Protein AF-A0A1X6N6S4-F1 (afdb_monomer)

Sequence (103 aa):
MIFNGGCYCGNVRYQLNLDSPDDARMSICHCRNCKSTLTREFCDSCGSGILEYGGNAGENTYVFYGSLDEPDKLPPKGEFFCKNRAEWMPEIPGLFHKREIKE

Secondary structure (DSSP, 8-state):
-EEEEE-TTSSSEEEEE-SSGGG---EEE--SSTTTT-EEEE-TTT--EEEEESGGGTT--EE-GGGBSSGGGS---EEE-GGGS-TTSPPPTTSEEESSTT-

Solvent-accessible surface area (backbone atoms only — not comparable to full-atom values): 6308 Å² total; per-residue (Å²): 84,82,47,53,29,34,34,89,82,59,87,45,73,51,76,48,82,34,92,43,82,79,71,59,80,35,60,48,76,31,62,84,69,67,76,80,47,48,49,74,44,57,40,89,90,70,62,32,53,50,38,35,32,42,57,90,47,56,94,43,73,47,65,41,67,88,21,39,74,62,46,82,82,57,61,64,61,30,36,35,28,51,79,54,46,57,88,90,57,78,82,69,85,94,46,51,76,35,52,48,91,90,109

Mean predicted aligned error: 4.06 Å

Nearest PDB structures (foldseek):
  8ajq-assembly2_C  TM=7.469E-01  e=2.097E-05  Pseudomonas aeruginosa PAO1
  6xa9-assembly3_E  TM=3.110E-01  e=5.353E-01  Severe acute respiratory syndrome coronavirus 2
  4mm3-assembly1_B  TM=3.150E-01  e=2.161E+00  Severe acute respiratory syndrome-related coronavirus
  7k0z-assembly2_A  TM=4.102E-01  e=3.588E+00  Monodelphis domestica
  4p16-assembly1_A-2  TM=3.405E-01  e=5.960E+00  Human betacoronavirus 2c EMC/2012

Foldseek 3Di:
DWWKFADPVPPGIDIDDDPDLVVPQAEAELDPPPVPFKDWDADPVHRHTAWIDGDPCVPDIGGDLVGTPCSVSNDHQEYELCCNPDPVDDDDPPHHYHNHPVD

Organism: NCBI:txid670580

pLDDT: mean 91.27, std 8.09, range [57.22, 98.44]

Structure (mmCIF, N/CA/C/O backbone):
data_AF-A0A1X6N6S4-F1
#
_entry.id   AF-A0A1X6N6S4-F1
#
loop_
_atom_site.group_PDB
_atom_site.id
_atom_site.type_symbol
_atom_site.label_atom_id
_atom_site.label_alt_id
_atom_site.label_comp_id
_atom_site.label_asym_id
_atom_site.label_entity_id
_atom_site.label_seq_id
_atom_site.pdbx_PDB_ins_code
_atom_site.Cartn_x
_atom_site.Cartn_y
_atom_site.Cartn_z
_atom_site.occupancy
_atom_site.B_iso_or_equiv
_atom_site.auth_seq_id
_atom_site.auth_comp_id
_atom_site.auth_asym_id
_atom_site.auth_atom_id
_atom_site.pdbx_PDB_model_num
ATOM 1 N N . MET A 1 1 ? 3.429 3.600 19.297 1.00 91.31 1 MET A N 1
ATOM 2 C CA . MET A 1 1 ? 2.252 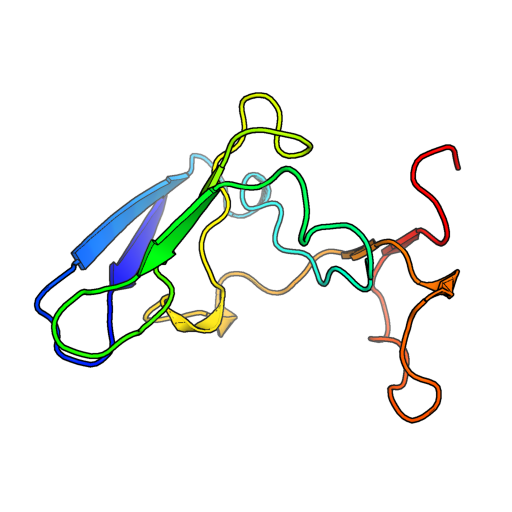4.200 18.629 1.00 91.31 1 MET A CA 1
ATOM 3 C C . MET A 1 1 ? 1.359 3.099 18.088 1.00 91.31 1 MET A C 1
ATOM 5 O O . MET A 1 1 ? 1.872 2.052 17.713 1.00 91.31 1 MET A O 1
ATOM 9 N N . ILE A 1 2 ? 0.044 3.321 18.087 1.00 94.88 2 ILE A N 1
ATOM 10 C CA . ILE A 1 2 ? -0.955 2.314 17.719 1.00 94.88 2 ILE A CA 1
ATOM 11 C C . ILE A 1 2 ? -1.753 2.810 16.514 1.00 94.88 2 ILE A C 1
ATOM 13 O O . ILE A 1 2 ? -2.287 3.917 16.560 1.00 94.88 2 ILE A O 1
ATOM 17 N N . PHE A 1 3 ? -1.861 1.977 15.479 1.00 95.25 3 PHE A N 1
ATOM 18 C CA . PHE A 1 3 ? -2.720 2.217 14.318 1.00 95.25 3 PHE A CA 1
ATOM 19 C C . PHE A 1 3 ? -3.663 1.038 14.125 1.00 95.25 3 PHE A C 1
ATOM 21 O O . PHE A 1 3 ? -3.230 -0.114 14.120 1.00 95.25 3 PHE A O 1
ATOM 28 N N . ASN A 1 4 ? -4.947 1.328 13.966 1.00 97.56 4 ASN A N 1
ATOM 29 C CA . ASN A 1 4 ? -5.973 0.311 13.793 1.00 97.56 4 ASN A CA 1
ATOM 30 C C . ASN A 1 4 ? -6.369 0.184 12.325 1.00 97.56 4 ASN A C 1
ATOM 32 O O . ASN A 1 4 ? -6.246 1.124 11.533 1.00 97.56 4 ASN A O 1
ATOM 36 N N . GLY A 1 5 ? -6.868 -0.992 11.982 1.00 97.62 5 GLY A N 1
ATOM 37 C CA . GLY A 1 5 ? -7.467 -1.236 10.687 1.00 97.62 5 GLY A CA 1
ATOM 38 C C . GLY A 1 5 ? -8.251 -2.533 10.665 1.00 97.62 5 GLY A C 1
ATOM 39 O O . GLY A 1 5 ? -8.363 -3.253 11.666 1.00 97.62 5 GLY A O 1
ATOM 40 N N . GLY A 1 6 ? -8.819 -2.829 9.511 1.00 98.12 6 GLY A N 1
ATOM 41 C CA . GLY A 1 6 ? -9.601 -4.023 9.292 1.00 98.12 6 GLY A CA 1
ATOM 42 C C . GLY A 1 6 ? -10.253 -4.070 7.923 1.00 98.12 6 GLY A C 1
ATOM 43 O O . GLY A 1 6 ? -10.087 -3.196 7.076 1.00 98.12 6 GLY A O 1
ATOM 44 N N . CYS A 1 7 ? -11.017 -5.132 7.706 1.00 98.25 7 CYS A N 1
ATOM 45 C CA . CYS A 1 7 ? -11.842 -5.248 6.512 1.00 98.25 7 CYS A CA 1
ATOM 46 C C . CYS A 1 7 ? -13.068 -4.330 6.584 1.00 98.25 7 CYS A C 1
ATOM 48 O O . CYS A 1 7 ? -13.522 -3.973 7.674 1.00 98.25 7 CYS A O 1
ATOM 50 N N . TYR A 1 8 ? -13.684 -4.081 5.428 1.00 97.50 8 TYR A N 1
ATOM 51 C CA . TYR A 1 8 ? -14.900 -3.275 5.307 1.00 97.50 8 TYR A CA 1
ATOM 52 C C . TYR A 1 8 ? -16.058 -3.760 6.200 1.00 97.50 8 TYR A C 1
ATOM 54 O O . TYR A 1 8 ? -16.729 -2.953 6.833 1.00 97.50 8 TYR A O 1
ATOM 62 N N . CYS A 1 9 ? -16.282 -5.077 6.290 1.00 98.06 9 CYS A N 1
ATOM 63 C CA . CYS A 1 9 ? -17.390 -5.639 7.076 1.00 98.06 9 CYS A CA 1
ATOM 64 C C . CYS A 1 9 ? -17.122 -5.737 8.590 1.00 98.06 9 CYS A C 1
ATOM 66 O O . CYS A 1 9 ? -18.010 -6.135 9.336 1.00 98.06 9 CYS A O 1
ATOM 68 N N . GLY A 1 10 ? -15.910 -5.411 9.053 1.00 97.81 10 GLY A N 1
ATOM 69 C CA . GLY A 1 10 ? -15.531 -5.465 10.470 1.00 97.81 10 GLY A CA 1
ATOM 70 C C . GLY A 1 10 ? -15.164 -6.848 11.030 1.00 97.81 10 GLY A C 1
ATOM 71 O O . GLY A 1 10 ? -14.661 -6.912 12.146 1.00 97.81 10 GLY A O 1
ATOM 72 N N . ASN A 1 11 ? -15.330 -7.938 10.272 1.00 98.31 11 ASN A N 1
ATOM 73 C CA . ASN A 1 11 ? -15.014 -9.301 10.738 1.00 98.31 11 ASN A CA 1
ATOM 74 C C . ASN A 1 11 ? -13.518 -9.547 10.990 1.00 98.31 11 ASN A C 1
ATOM 76 O O . ASN A 1 11 ? -13.156 -10.393 11.803 1.00 98.31 11 ASN A O 1
ATOM 80 N N . VAL A 1 12 ? -12.647 -8.822 10.289 1.00 98.19 12 VAL A N 1
ATOM 81 C CA . VAL A 1 12 ? -11.198 -8.831 10.505 1.00 98.19 12 VAL A CA 1
ATOM 82 C C . VAL A 1 12 ? -10.788 -7.461 11.011 1.00 98.19 12 VAL A C 1
ATOM 84 O O . VAL A 1 12 ? -11.052 -6.460 10.344 1.00 98.19 12 VAL A O 1
ATOM 87 N N . ARG A 1 13 ? -10.120 -7.432 12.165 1.00 98.25 13 ARG A N 1
ATOM 88 C CA . ARG A 1 13 ? -9.556 -6.239 12.801 1.00 98.25 13 ARG A CA 1
ATOM 89 C C . ARG A 1 13 ? -8.126 -6.532 13.231 1.00 98.25 13 ARG A C 1
ATOM 91 O O . ARG A 1 13 ? -7.839 -7.635 13.690 1.00 98.25 13 ARG A O 1
ATOM 98 N N . TYR A 1 14 ? -7.247 -5.552 13.091 1.00 97.12 14 TYR A N 1
ATOM 99 C CA . TYR A 1 14 ? -5.853 -5.669 13.500 1.00 97.12 14 TYR A CA 1
ATOM 100 C C . TYR A 1 14 ? -5.355 -4.370 14.129 1.00 97.12 14 TYR A C 1
ATOM 102 O O . TYR A 1 14 ? -5.956 -3.302 13.981 1.00 97.12 14 TYR A O 1
ATOM 110 N N . GLN A 1 15 ? -4.216 -4.491 14.805 1.00 96.75 15 GLN A N 1
ATOM 111 C CA . GLN A 1 15 ? -3.499 -3.387 15.413 1.00 96.75 15 GLN A CA 1
ATOM 112 C C . GLN A 1 15 ? -2.035 -3.428 14.974 1.00 96.75 15 GLN A C 1
ATOM 114 O O . GLN A 1 15 ? -1.375 -4.459 15.095 1.00 96.75 15 GLN A O 1
ATOM 119 N N . LEU A 1 16 ? -1.524 -2.299 14.492 1.00 94.31 16 LEU A N 1
ATOM 120 C CA . LEU A 1 16 ? -0.107 -2.093 14.219 1.00 94.31 16 LEU 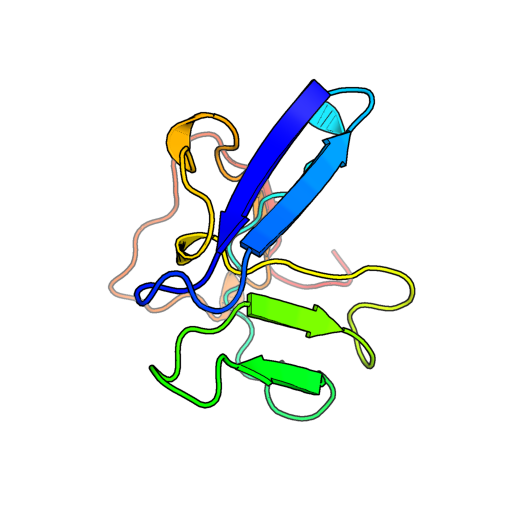A CA 1
ATOM 121 C C . LEU A 1 16 ? 0.515 -1.341 15.388 1.00 94.31 16 LEU A C 1
ATOM 123 O O . LEU A 1 16 ? 0.059 -0.255 15.751 1.00 94.31 16 LEU A O 1
ATOM 127 N N . ASN A 1 17 ? 1.563 -1.928 15.956 1.00 94.94 17 ASN A N 1
ATOM 128 C CA . ASN A 1 17 ? 2.368 -1.321 17.006 1.00 94.94 17 ASN A CA 1
ATOM 129 C C . ASN A 1 17 ? 3.694 -0.882 16.391 1.00 94.94 17 ASN A C 1
ATOM 131 O O . ASN A 1 17 ? 4.478 -1.726 15.969 1.00 94.94 17 ASN A O 1
ATOM 135 N N . LEU A 1 18 ? 3.912 0.428 16.317 1.00 92.00 18 LEU A N 1
ATOM 136 C CA . LEU A 1 18 ? 5.128 1.030 15.766 1.00 92.00 18 LEU A CA 1
ATOM 137 C C . LEU A 1 18 ? 5.815 1.867 16.839 1.00 92.00 18 LEU A C 1
ATOM 139 O O . LEU A 1 18 ? 5.123 2.585 17.563 1.00 92.00 18 LEU A O 1
ATOM 143 N N . ASP A 1 19 ? 7.139 1.841 16.928 1.00 93.44 19 ASP A N 1
ATOM 144 C CA . ASP A 1 19 ? 7.860 2.685 17.888 1.00 93.44 19 ASP A CA 1
ATOM 145 C C . ASP A 1 19 ? 7.802 4.160 17.454 1.00 93.44 19 ASP A C 1
ATOM 147 O O . ASP A 1 19 ? 7.564 5.050 18.276 1.00 93.44 19 ASP A O 1
ATOM 151 N N . SER A 1 20 ? 7.871 4.402 16.142 1.00 89.56 20 SER A N 1
ATOM 152 C CA . SER A 1 20 ? 7.730 5.701 15.484 1.00 89.56 20 SER A CA 1
ATOM 153 C C . SER A 1 20 ? 6.839 5.607 14.230 1.00 89.56 20 SER A C 1
ATOM 155 O O . SER A 1 20 ? 6.817 4.565 13.570 1.00 89.56 20 SER A O 1
ATOM 157 N N . PRO A 1 21 ? 6.149 6.687 13.794 1.00 83.62 21 PRO A N 1
ATOM 158 C CA . PRO A 1 21 ? 5.553 6.747 12.456 1.00 83.62 21 PRO A CA 1
ATOM 159 C C . PRO A 1 21 ? 6.609 6.562 11.361 1.00 83.62 21 PRO A C 1
ATOM 161 O O . PRO A 1 21 ? 6.280 6.212 10.225 1.00 83.62 21 PRO A O 1
ATOM 164 N N . ASP A 1 22 ? 7.887 6.781 11.697 1.00 84.69 22 ASP A N 1
ATOM 165 C CA . ASP A 1 22 ? 8.994 6.550 10.786 1.00 84.69 22 ASP A CA 1
ATOM 166 C C . ASP A 1 22 ? 9.204 5.096 10.378 1.00 84.69 22 ASP A C 1
ATOM 168 O O . ASP A 1 22 ? 9.573 4.833 9.228 1.00 84.69 22 ASP A O 1
ATOM 172 N N . ASP A 1 23 ? 8.788 4.171 11.237 1.00 87.75 23 ASP A N 1
ATOM 173 C CA . ASP A 1 23 ? 8.894 2.733 11.002 1.00 87.75 23 ASP A CA 1
ATOM 174 C C . ASP A 1 23 ? 7.866 2.231 9.981 1.00 87.75 23 ASP A C 1
ATOM 176 O O . AS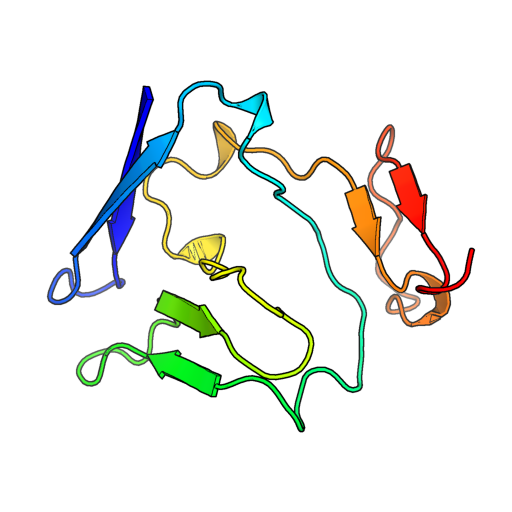P A 1 23 ? 8.077 1.207 9.325 1.00 87.75 23 ASP A O 1
ATOM 180 N N . ALA A 1 24 ? 6.774 2.979 9.772 1.00 87.06 24 ALA A N 1
ATOM 181 C CA . ALA A 1 24 ? 5.845 2.714 8.684 1.00 87.06 24 ALA A CA 1
ATOM 182 C C . ALA A 1 24 ? 6.501 3.061 7.341 1.00 87.06 24 ALA A C 1
ATOM 184 O O . ALA A 1 24 ? 6.574 4.222 6.924 1.00 87.06 24 ALA A O 1
ATOM 185 N N . ARG A 1 25 ? 6.937 2.029 6.618 1.00 86.75 25 ARG A N 1
ATOM 186 C CA . ARG A 1 25 ? 7.484 2.142 5.257 1.00 86.75 25 ARG A CA 1
ATOM 187 C C . ARG A 1 25 ? 6.374 2.201 4.207 1.00 86.75 25 ARG A C 1
ATOM 189 O O . ARG A 1 25 ? 6.362 1.421 3.254 1.00 86.75 25 ARG A O 1
ATOM 196 N N . MET A 1 26 ? 5.425 3.116 4.401 1.00 90.50 26 MET A N 1
ATOM 197 C CA . MET A 1 26 ? 4.315 3.297 3.471 1.00 90.50 26 MET A CA 1
ATOM 198 C C . MET A 1 26 ? 4.860 3.712 2.105 1.00 90.50 26 MET A C 1
ATOM 200 O O . MET A 1 26 ? 5.645 4.657 1.996 1.00 90.50 26 MET A O 1
ATOM 204 N N . SER A 1 27 ? 4.473 2.995 1.056 1.00 91.00 27 SER A N 1
ATOM 205 C CA . SER A 1 27 ? 4.984 3.240 -0.287 1.00 91.00 27 SER A CA 1
ATOM 206 C C . SER A 1 27 ? 3.967 2.884 -1.357 1.00 91.00 27 SER A C 1
ATOM 208 O O . SER A 1 27 ? 3.104 2.029 -1.156 1.00 91.00 27 SER A O 1
ATOM 210 N N . ILE A 1 28 ? 4.085 3.541 -2.510 1.00 92.50 28 ILE A N 1
ATOM 211 C CA . ILE A 1 28 ? 3.330 3.176 -3.709 1.00 92.50 28 ILE A CA 1
ATOM 212 C C . ILE A 1 28 ? 4.217 2.295 -4.578 1.00 92.50 28 ILE A C 1
ATOM 214 O O . ILE A 1 28 ? 5.328 2.673 -4.952 1.00 92.50 28 ILE A O 1
ATOM 218 N N . CYS A 1 29 ? 3.716 1.108 -4.902 1.00 90.88 29 CYS A N 1
ATOM 219 C CA . CYS A 1 29 ? 4.418 0.140 -5.727 1.00 90.88 29 CYS A CA 1
ATOM 220 C C . CYS A 1 29 ? 3.808 0.096 -7.131 1.00 90.88 29 CYS A C 1
ATOM 222 O O . CYS A 1 29 ? 2.642 -0.255 -7.298 1.00 90.88 29 CYS A O 1
ATOM 224 N N . HIS A 1 30 ? 4.622 0.381 -8.149 1.00 91.94 30 HIS A N 1
ATOM 225 C CA . HIS A 1 30 ? 4.230 0.318 -9.565 1.00 91.94 30 HIS A CA 1
ATOM 226 C C . HIS A 1 30 ? 4.612 -1.015 -10.234 1.00 91.94 30 HIS A C 1
ATOM 228 O O . HIS A 1 30 ? 4.558 -1.163 -11.455 1.00 91.94 30 HIS A O 1
ATOM 234 N N . CYS A 1 31 ? 5.064 -2.007 -9.460 1.00 86.81 31 CYS A N 1
ATOM 235 C CA . CYS A 1 31 ? 5.561 -3.271 -9.997 1.00 86.81 31 CYS A CA 1
ATOM 236 C C . CYS A 1 31 ? 4.456 -4.075 -10.697 1.00 86.81 31 CYS A C 1
ATOM 238 O O . CYS A 1 31 ? 3.392 -4.324 -10.139 1.00 86.81 31 CYS A O 1
ATOM 240 N N . ARG A 1 32 ? 4.752 -4.590 -11.895 1.00 81.38 32 ARG A N 1
ATOM 241 C CA . ARG A 1 32 ? 3.848 -5.491 -12.636 1.00 81.38 32 ARG A CA 1
ATOM 242 C C . ARG A 1 32 ? 4.035 -6.970 -12.275 1.00 81.38 32 ARG A C 1
ATOM 244 O O . ARG A 1 32 ? 3.136 -7.774 -12.505 1.00 81.38 32 ARG A O 1
ATOM 251 N N . ASN A 1 33 ? 5.168 -7.310 -11.653 1.00 73.44 33 ASN A N 1
ATOM 252 C CA . ASN A 1 33 ? 5.589 -8.687 -11.373 1.00 73.44 33 ASN A CA 1
ATOM 253 C C . ASN A 1 33 ? 5.373 -9.121 -9.915 1.00 73.44 33 ASN A C 1
ATOM 255 O O . ASN A 1 33 ? 5.637 -10.272 -9.585 1.00 73.44 33 ASN A O 1
ATOM 259 N N . CYS A 1 34 ? 4.826 -8.262 -9.044 1.00 65.56 34 CYS A N 1
ATOM 260 C CA . CYS A 1 34 ? 4.468 -8.649 -7.668 1.00 65.56 34 CYS A CA 1
ATOM 261 C C . CYS A 1 34 ? 3.360 -9.720 -7.597 1.00 65.56 34 CYS A C 1
ATOM 263 O O . CYS A 1 34 ? 2.981 -10.171 -6.517 1.00 65.56 34 CYS A O 1
ATOM 265 N N . LYS A 1 35 ? 2.794 -10.119 -8.741 1.00 59.66 35 LYS A N 1
ATOM 266 C CA . LYS A 1 35 ? 1.719 -11.108 -8.822 1.00 59.66 35 LYS A CA 1
ATOM 267 C C . LYS A 1 35 ? 2.186 -12.548 -8.583 1.00 59.66 35 LYS A C 1
ATOM 269 O O . LYS A 1 35 ? 1.344 -13.353 -8.215 1.00 59.66 35 LYS A O 1
ATOM 274 N N . SER A 1 36 ? 3.467 -12.880 -8.776 1.00 62.88 36 SER A N 1
ATOM 275 C CA . SER A 1 36 ? 3.902 -14.288 -8.820 1.00 62.88 36 SER A CA 1
ATOM 276 C C . SER A 1 36 ? 4.539 -14.838 -7.542 1.00 62.88 36 SER A C 1
ATOM 278 O O . SER A 1 36 ? 4.710 -16.048 -7.458 1.0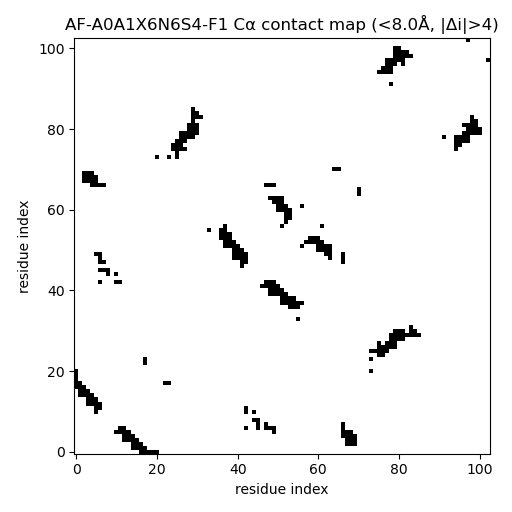0 62.88 36 SER A O 1
ATOM 280 N N . THR A 1 37 ? 4.925 -14.002 -6.572 1.00 82.12 37 THR A N 1
ATOM 281 C CA . THR A 1 37 ? 5.678 -14.474 -5.389 1.00 82.12 37 THR A CA 1
ATOM 282 C C . THR A 1 37 ? 5.104 -14.051 -4.040 1.00 82.12 37 THR A C 1
ATOM 284 O O . THR A 1 37 ? 5.546 -14.577 -3.025 1.00 82.12 37 THR A O 1
ATOM 287 N N . LEU A 1 38 ? 4.130 -13.138 -4.005 1.00 89.69 38 LEU A N 1
ATOM 288 C CA . LEU A 1 38 ? 3.487 -12.711 -2.760 1.00 89.69 38 LEU A CA 1
ATOM 289 C C . LEU A 1 38 ? 2.241 -13.541 -2.463 1.00 89.69 38 LEU A C 1
ATOM 291 O O . LEU A 1 38 ? 1.392 -13.727 -3.340 1.00 89.69 38 LEU A O 1
ATOM 295 N N . THR A 1 39 ? 2.100 -13.938 -1.203 1.00 92.31 39 THR A N 1
ATOM 296 C CA . THR A 1 39 ? 0.830 -14.400 -0.642 1.00 92.31 39 THR A CA 1
ATOM 297 C C . THR A 1 39 ? 0.011 -13.183 -0.239 1.00 92.31 39 THR A C 1
ATOM 299 O O . THR A 1 39 ? 0.545 -12.247 0.353 1.00 92.31 39 THR A O 1
ATOM 302 N N . ARG A 1 40 ? -1.283 -13.188 -0.569 1.00 93.25 40 ARG A N 1
ATOM 303 C CA . ARG A 1 40 ? -2.231 -12.128 -0.209 1.00 93.25 40 ARG A CA 1
ATOM 304 C C . ARG A 1 40 ? -3.369 -12.725 0.588 1.00 93.25 40 ARG A C 1
ATOM 306 O O . ARG A 1 40 ? -3.964 -13.709 0.149 1.00 93.25 40 ARG A O 1
ATOM 313 N N . GLU A 1 41 ? -3.687 -12.098 1.706 1.00 96.06 41 GLU A N 1
ATOM 314 C CA . GLU A 1 41 ? -4.814 -12.496 2.536 1.00 96.06 41 GLU A CA 1
ATOM 315 C C . GLU A 1 41 ? -5.966 -11.512 2.391 1.00 96.06 41 GLU A C 1
ATOM 317 O O . GLU A 1 41 ? -5.793 -10.288 2.394 1.00 96.06 41 GLU A O 1
ATOM 322 N N . PHE A 1 42 ? -7.159 -12.082 2.260 1.00 97.81 42 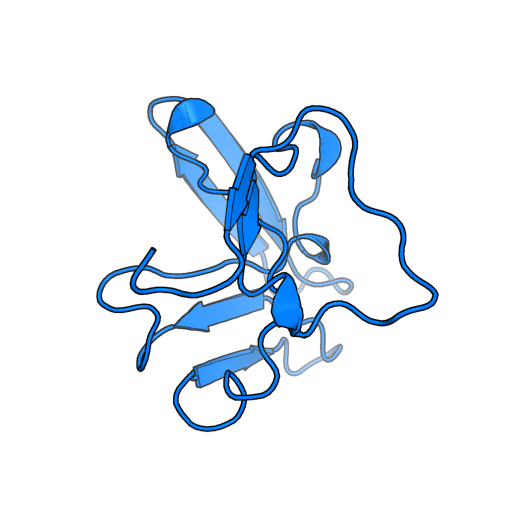PHE A N 1
ATOM 323 C CA . PHE A 1 42 ? -8.405 -11.364 2.060 1.00 97.81 42 PHE A CA 1
ATOM 324 C C . PHE A 1 42 ? -9.404 -11.785 3.130 1.00 97.81 42 PHE A C 1
ATOM 326 O O . PHE A 1 42 ? -9.403 -12.927 3.588 1.00 97.81 42 PHE A O 1
ATOM 333 N N . CYS A 1 43 ? -10.293 -10.871 3.507 1.00 98.31 43 CYS A N 1
ATOM 334 C CA . CYS A 1 43 ? -11.446 -11.224 4.320 1.00 98.31 43 CYS A CA 1
ATOM 335 C C . CYS A 1 43 ? -12.397 -12.113 3.510 1.00 98.31 43 CYS A C 1
ATOM 337 O O . CYS A 1 43 ? -12.932 -11.667 2.499 1.00 98.31 43 CYS A O 1
ATOM 339 N N . ASP A 1 44 ? -12.670 -13.322 3.993 1.00 98.25 44 ASP A N 1
ATOM 340 C CA . ASP A 1 44 ? -13.575 -14.274 3.333 1.00 98.25 44 ASP A CA 1
ATOM 341 C C . ASP A 1 44 ? -15.001 -13.720 3.141 1.00 98.25 44 ASP A C 1
ATOM 343 O O . ASP A 1 44 ? -15.652 -13.957 2.131 1.00 98.25 44 ASP A O 1
ATOM 347 N N . SER A 1 45 ? -15.470 -12.885 4.074 1.00 98.44 45 SER A N 1
ATOM 348 C CA . SER A 1 45 ? -16.842 -12.369 4.037 1.00 98.44 45 SER A CA 1
ATOM 349 C C . SER A 1 45 ? -17.059 -11.208 3.065 1.00 98.44 45 SER A C 1
ATOM 351 O O . SER A 1 45 ? -18.175 -11.040 2.582 1.00 98.44 45 SER A O 1
ATOM 353 N N . CYS A 1 46 ? -16.058 -10.354 2.835 1.00 98.25 46 CYS A N 1
ATOM 354 C CA . CYS A 1 46 ? -16.239 -9.126 2.042 1.00 98.25 46 CYS A CA 1
ATOM 355 C C . CYS A 1 46 ? -15.161 -8.888 0.981 1.00 98.25 46 CYS A C 1
ATOM 357 O O . CYS A 1 46 ? -15.236 -7.908 0.245 1.00 98.25 46 CYS A O 1
ATOM 359 N N . GLY A 1 47 ? -14.145 -9.746 0.905 1.00 97.75 47 GLY A N 1
ATOM 360 C CA . GLY A 1 47 ? -13.075 -9.666 -0.086 1.00 97.75 47 GLY A CA 1
ATOM 361 C C . GLY A 1 47 ? -12.060 -8.540 0.128 1.00 97.75 47 GLY A C 1
ATOM 362 O O . GLY A 1 47 ? -11.165 -8.390 -0.699 1.00 97.75 47 GLY A O 1
ATOM 363 N N . SER A 1 48 ? -12.147 -7.743 1.204 1.00 97.88 48 SER A N 1
ATOM 364 C CA . SER A 1 48 ? -11.132 -6.716 1.487 1.00 97.88 48 SER A CA 1
ATOM 365 C C . SER A 1 48 ? -9.750 -7.353 1.645 1.00 97.88 48 SER A C 1
ATOM 367 O O . SER A 1 48 ? -9.596 -8.286 2.435 1.00 97.88 48 SER A O 1
ATOM 369 N N . GLY A 1 49 ? -8.747 -6.831 0.936 1.00 97.38 49 GLY A N 1
ATOM 370 C CA . GLY A 1 49 ? -7.348 -7.201 1.158 1.00 97.38 49 GLY A CA 1
ATOM 371 C C . GLY A 1 49 ? -6.871 -6.704 2.520 1.00 97.38 49 GLY A C 1
ATOM 372 O O . GLY A 1 49 ? -7.131 -5.555 2.879 1.00 97.38 49 GLY A O 1
ATOM 373 N N . ILE A 1 50 ? -6.193 -7.565 3.280 1.00 97.19 50 ILE A N 1
ATOM 374 C CA . ILE A 1 50 ? -5.707 -7.249 4.631 1.00 97.19 50 ILE A CA 1
ATOM 375 C C . ILE A 1 50 ? -4.194 -7.099 4.645 1.00 97.19 50 ILE A C 1
ATOM 377 O O . ILE A 1 50 ? -3.695 -6.021 4.969 1.00 97.19 50 ILE A O 1
ATOM 381 N N . LEU A 1 51 ? -3.473 -8.137 4.225 1.00 95.31 51 LEU A N 1
ATOM 382 C CA . LEU A 1 51 ? -2.017 -8.147 4.254 1.00 95.31 51 LEU A CA 1
ATOM 383 C C . LEU A 1 51 ? -1.403 -8.965 3.115 1.00 95.31 51 LEU A C 1
ATOM 385 O O . LEU A 1 51 ? -2.060 -9.814 2.506 1.00 95.31 51 LEU A O 1
ATOM 389 N N . GLU A 1 52 ? -0.133 -8.688 2.834 1.00 93.56 52 GLU A N 1
ATOM 390 C CA . GLU A 1 52 ? 0.701 -9.421 1.885 1.00 93.56 52 GLU A CA 1
ATOM 391 C C . GLU A 1 52 ? 2.035 -9.804 2.541 1.00 93.56 52 GLU A C 1
ATOM 393 O O . GLU A 1 52 ? 2.619 -9.009 3.278 1.00 93.56 52 GLU A O 1
ATOM 398 N N . TYR A 1 53 ? 2.544 -11.003 2.261 1.00 93.31 53 TYR A N 1
ATOM 399 C CA . TYR A 1 53 ? 3.829 -11.479 2.788 1.00 93.31 53 TYR A CA 1
ATOM 400 C C . TYR A 1 53 ? 4.467 -12.538 1.882 1.00 93.31 53 TYR A C 1
ATOM 402 O O . TYR A 1 53 ? 3.884 -12.986 0.889 1.00 93.31 53 TYR A O 1
ATOM 410 N N . GLY A 1 54 ? 5.686 -12.944 2.240 1.00 90.6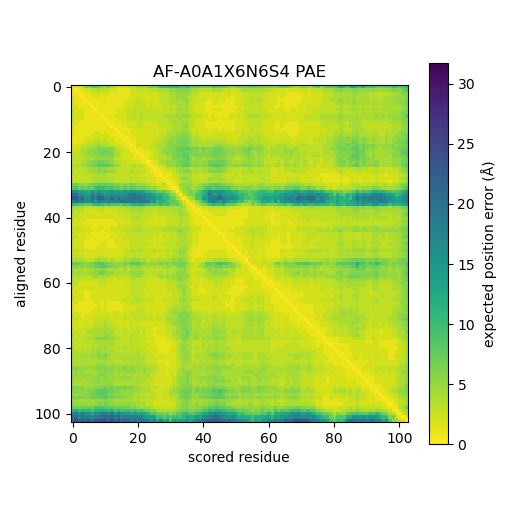2 54 GLY A N 1
ATOM 411 C CA . GLY A 1 54 ? 6.468 -13.927 1.496 1.00 90.62 54 GLY A CA 1
ATOM 412 C C . GLY A 1 54 ? 7.103 -13.346 0.234 1.00 90.62 54 GLY A C 1
ATOM 413 O O . GLY A 1 54 ? 7.082 -12.139 -0.001 1.00 90.62 54 GLY A O 1
ATOM 414 N N . GLY A 1 55 ? 7.717 -14.207 -0.578 1.00 87.31 55 GLY A N 1
ATOM 415 C CA . GLY A 1 55 ? 8.364 -13.814 -1.830 1.00 87.31 55 GLY A CA 1
ATOM 416 C C . GLY A 1 55 ? 9.303 -12.620 -1.681 1.00 87.31 55 GLY A C 1
ATOM 417 O O . GLY A 1 55 ? 10.253 -12.644 -0.904 1.00 87.31 55 GLY A O 1
ATOM 418 N N . ASN A 1 56 ? 9.011 -11.552 -2.424 1.00 82.25 56 ASN A N 1
ATOM 419 C CA . ASN A 1 56 ? 9.837 -10.344 -2.442 1.00 82.25 56 ASN A CA 1
ATOM 420 C C . ASN A 1 56 ? 9.655 -9.445 -1.206 1.00 82.25 56 ASN A C 1
ATOM 422 O O . ASN A 1 56 ? 10.399 -8.476 -1.073 1.00 82.25 56 ASN A O 1
ATOM 426 N N . ALA A 1 57 ? 8.695 -9.734 -0.319 1.00 86.00 57 ALA A N 1
ATOM 427 C CA . ALA A 1 57 ? 8.544 -9.011 0.945 1.00 86.00 57 ALA A CA 1
ATOM 428 C C . ALA A 1 57 ? 9.657 -9.358 1.953 1.00 86.00 57 ALA A C 1
ATOM 430 O O . ALA A 1 57 ? 9.908 -8.595 2.890 1.00 86.00 57 ALA A O 1
ATOM 431 N N . GLY A 1 58 ? 10.355 -10.484 1.751 1.00 87.69 58 GLY A N 1
ATOM 432 C CA . GLY A 1 58 ? 11.351 -10.989 2.691 1.00 87.69 58 GLY A CA 1
ATOM 433 C C . GLY A 1 58 ? 10.713 -11.260 4.053 1.00 87.69 58 GLY A C 1
ATOM 434 O O . GLY A 1 58 ? 9.708 -11.959 4.137 1.00 87.69 58 GLY A O 1
ATOM 435 N N . GLU A 1 59 ? 11.282 -10.671 5.102 1.00 90.25 59 GLU A N 1
ATOM 436 C CA . GLU A 1 59 ? 10.774 -10.765 6.479 1.00 90.25 59 GLU A CA 1
ATOM 437 C C . GLU A 1 59 ? 9.636 -9.774 6.779 1.00 90.25 59 GLU A C 1
ATOM 439 O O . GLU A 1 59 ? 9.081 -9.772 7.875 1.00 90.25 59 GLU A O 1
ATOM 444 N N . ASN A 1 60 ? 9.276 -8.912 5.824 1.00 89.62 60 ASN A N 1
ATOM 445 C CA . ASN A 1 60 ? 8.248 -7.900 6.035 1.00 89.62 60 ASN A CA 1
ATOM 446 C C . ASN A 1 60 ? 6.847 -8.462 5.774 1.00 89.62 60 ASN A C 1
ATOM 448 O O . ASN A 1 60 ? 6.636 -9.279 4.877 1.00 89.62 60 ASN A O 1
ATOM 452 N N . THR A 1 61 ? 5.874 -7.933 6.513 1.00 91.69 61 THR A N 1
ATOM 453 C CA . THR A 1 61 ? 4.448 -8.047 6.191 1.00 91.69 61 THR A CA 1
ATOM 454 C C . THR A 1 61 ? 3.944 -6.682 5.751 1.00 91.69 61 THR A C 1
ATOM 456 O O . THR A 1 61 ? 4.123 -5.689 6.459 1.00 91.69 61 THR A O 1
ATOM 459 N N . TYR A 1 62 ? 3.323 -6.621 4.581 1.00 92.38 62 TYR A N 1
ATOM 460 C CA . TYR A 1 62 ? 2.665 -5.420 4.089 1.00 92.38 62 TYR A CA 1
ATOM 461 C C . TYR A 1 62 ? 1.198 -5.442 4.476 1.00 92.38 62 TYR A C 1
ATOM 463 O O . TYR A 1 62 ? 0.564 -6.490 4.469 1.00 92.38 62 TYR A O 1
ATOM 471 N N . VAL A 1 63 ? 0.651 -4.273 4.775 1.00 94.75 63 VAL A N 1
ATOM 472 C CA . VAL A 1 63 ? -0.771 -4.086 5.054 1.00 94.75 63 VAL A CA 1
ATOM 473 C C . VAL A 1 63 ? -1.340 -3.221 3.945 1.00 94.75 63 VAL A C 1
ATOM 475 O O . VAL A 1 63 ? -0.702 -2.250 3.528 1.00 94.75 63 VAL A O 1
ATOM 478 N N . PHE A 1 64 ? -2.518 -3.572 3.436 1.00 95.00 64 PHE A N 1
ATOM 479 C CA . PHE A 1 64 ? -3.146 -2.765 2.396 1.00 95.00 64 PHE A CA 1
ATOM 480 C C . PHE A 1 64 ? -3.511 -1.384 2.946 1.00 95.00 64 PHE A C 1
ATOM 482 O O . PHE A 1 64 ? -4.193 -1.264 3.954 1.00 95.00 64 PHE A O 1
ATOM 489 N N . TYR A 1 65 ? -3.104 -0.322 2.251 1.00 94.38 65 TYR A N 1
ATOM 490 C CA . TYR A 1 65 ? -3.386 1.056 2.672 1.00 94.38 65 TYR A CA 1
ATOM 491 C C . TYR A 1 65 ? -4.881 1.300 2.945 1.00 94.38 65 TYR A C 1
ATOM 493 O O . TYR A 1 65 ? -5.241 1.931 3.933 1.00 94.38 65 TYR A O 1
ATOM 501 N N . GLY A 1 66 ? -5.755 0.736 2.104 1.00 93.94 66 GLY A N 1
ATOM 502 C CA . GLY A 1 66 ? -7.205 0.893 2.223 1.00 93.94 66 GLY A CA 1
ATOM 503 C C . GLY A 1 66 ? -7.865 0.137 3.381 1.00 93.94 66 GLY A C 1
ATOM 504 O O . GLY A 1 66 ? -9.063 0.316 3.573 1.00 93.94 66 GLY A O 1
ATOM 505 N N . SER A 1 67 ? -7.142 -0.709 4.125 1.00 96.56 67 SER A N 1
ATOM 506 C CA . SER A 1 67 ? -7.678 -1.372 5.324 1.00 96.56 67 SER A CA 1
ATOM 507 C C . SER A 1 67 ? -7.355 -0.624 6.623 1.00 96.56 67 SER A C 1
ATOM 509 O O . SER A 1 67 ? -7.866 -0.999 7.673 1.00 96.56 67 SER A O 1
ATOM 511 N N . LEU A 1 68 ? -6.553 0.446 6.586 1.00 96.56 68 LEU A N 1
ATOM 512 C CA . LEU A 1 68 ? -6.310 1.301 7.753 1.00 96.56 68 LEU A CA 1
ATOM 513 C C . LEU A 1 68 ? -7.526 2.182 8.057 1.00 96.56 68 LEU A C 1
ATOM 515 O O . LEU A 1 68 ? -8.137 2.728 7.142 1.00 96.56 68 LEU A O 1
ATOM 519 N N . ASP A 1 69 ? -7.830 2.384 9.343 1.00 97.19 69 ASP A N 1
ATOM 520 C CA . ASP A 1 69 ? -8.924 3.281 9.750 1.00 97.19 69 ASP A CA 1
ATOM 521 C C . ASP A 1 69 ? -8.556 4.763 9.570 1.00 97.19 69 ASP A C 1
ATOM 523 O O . ASP A 1 69 ? -9.407 5.592 9.262 1.00 97.19 69 ASP A O 1
ATOM 527 N N . GLU A 1 70 ? -7.280 5.102 9.782 1.00 94.56 70 GLU A N 1
ATOM 528 C CA . GLU A 1 70 ? -6.758 6.473 9.713 1.00 94.56 70 GLU A CA 1
ATOM 529 C C . GLU A 1 70 ? -5.552 6.547 8.757 1.00 94.56 70 GLU A C 1
ATOM 531 O O . GLU A 1 70 ? -4.425 6.824 9.186 1.00 94.56 70 GLU A O 1
ATOM 536 N N . PRO A 1 71 ? -5.755 6.265 7.458 1.00 92.50 71 PRO A N 1
ATOM 537 C CA . PRO A 1 71 ? -4.667 6.112 6.494 1.00 92.50 71 PRO A CA 1
ATOM 538 C C . PRO A 1 71 ? -3.853 7.401 6.286 1.00 92.50 71 PRO A C 1
ATOM 540 O O . PRO A 1 71 ? -2.651 7.337 6.026 1.00 92.50 71 PRO A O 1
ATOM 543 N N . ASP A 1 72 ? -4.463 8.573 6.483 1.00 91.75 72 ASP A N 1
ATOM 544 C CA . ASP A 1 72 ? -3.806 9.881 6.348 1.00 91.75 72 ASP A CA 1
ATOM 545 C C . ASP A 1 72 ? -2.697 10.118 7.385 1.00 91.75 72 ASP A C 1
ATOM 547 O O . ASP A 1 72 ? -1.816 10.952 7.176 1.00 91.75 72 ASP A O 1
ATOM 551 N N . LYS A 1 73 ? -2.693 9.367 8.496 1.00 92.19 73 LYS A N 1
ATOM 552 C CA . LYS A 1 73 ? -1.629 9.456 9.509 1.00 92.19 73 LYS A CA 1
ATOM 553 C C . LYS A 1 73 ? -0.328 8.785 9.073 1.00 92.19 73 LYS A C 1
ATOM 555 O O . LYS A 1 73 ? 0.700 8.997 9.712 1.00 92.19 73 LYS A O 1
ATOM 560 N N . LEU A 1 74 ? -0.366 7.974 8.016 1.00 92.06 74 LEU A N 1
ATOM 561 C CA . LEU A 1 74 ? 0.780 7.247 7.479 1.00 92.06 74 LEU A CA 1
ATO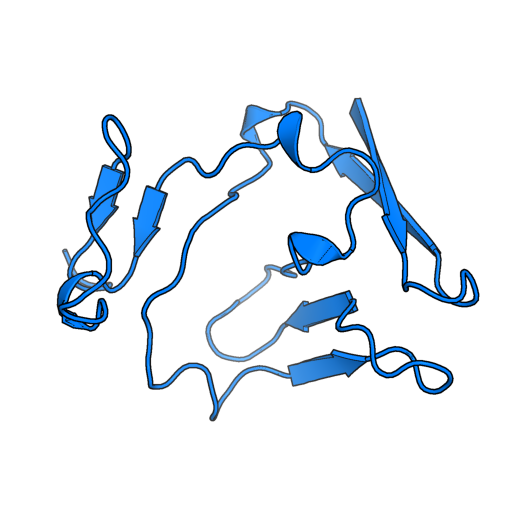M 562 C C . LEU A 1 74 ? 0.906 7.519 5.972 1.00 92.06 74 LEU A C 1
ATOM 564 O O . LEU A 1 74 ? 0.685 6.611 5.168 1.00 92.06 74 LEU A O 1
ATOM 568 N N . PRO A 1 75 ? 1.245 8.756 5.557 1.00 91.19 75 PRO A N 1
ATOM 569 C CA . PRO A 1 75 ? 1.409 9.068 4.145 1.00 91.19 75 PRO A CA 1
ATOM 570 C C . PRO A 1 75 ? 2.561 8.255 3.530 1.00 91.19 75 PRO A C 1
ATOM 572 O O . PRO A 1 75 ? 3.532 7.923 4.223 1.00 91.19 75 PRO A O 1
ATOM 575 N N . PRO A 1 76 ? 2.491 7.933 2.224 1.00 92.81 76 PRO A N 1
ATOM 576 C CA . PRO A 1 76 ? 3.585 7.269 1.534 1.00 92.81 76 PRO A CA 1
ATOM 577 C C . PRO A 1 76 ? 4.854 8.119 1.589 1.00 92.81 76 PRO A C 1
ATOM 579 O O . PRO A 1 76 ? 4.807 9.338 1.462 1.00 92.81 76 PRO A O 1
ATOM 582 N N . LYS A 1 77 ? 6.000 7.457 1.743 1.00 91.50 77 LYS A N 1
ATOM 583 C CA . LYS A 1 77 ? 7.327 8.095 1.819 1.00 91.50 77 LYS A CA 1
ATOM 584 C C . LYS A 1 77 ? 8.138 7.925 0.543 1.00 91.50 77 LYS A C 1
ATOM 586 O O . LYS A 1 77 ? 9.187 8.541 0.377 1.00 91.50 77 LYS A O 1
ATOM 591 N N . GLY A 1 78 ? 7.659 7.077 -0.359 1.00 93.31 78 GLY A N 1
ATOM 592 C CA . GLY A 1 78 ? 8.318 6.824 -1.622 1.00 93.31 78 GLY A CA 1
ATOM 593 C C . GLY A 1 78 ? 7.447 6.071 -2.610 1.00 93.31 78 GLY A C 1
ATOM 594 O O . GLY A 1 78 ? 6.485 5.385 -2.250 1.00 93.31 78 GLY A O 1
ATOM 595 N N . GLU A 1 79 ? 7.837 6.191 -3.868 1.00 94.56 79 GLU A N 1
ATOM 596 C CA . GLU A 1 79 ? 7.302 5.427 -4.980 1.00 94.56 79 GLU A CA 1
ATOM 597 C C . GLU A 1 79 ? 8.388 4.495 -5.517 1.00 94.56 79 GLU A C 1
ATOM 599 O O . GLU A 1 79 ? 9.532 4.902 -5.724 1.00 94.56 79 GLU A O 1
ATOM 604 N N . PHE A 1 80 ? 8.034 3.233 -5.744 1.00 91.81 80 PHE A N 1
ATOM 605 C CA . PHE A 1 80 ? 8.961 2.204 -6.202 1.00 91.81 80 PHE A CA 1
ATOM 606 C C . PHE A 1 80 ? 8.508 1.618 -7.532 1.00 91.81 80 PHE A C 1
ATOM 608 O O . PHE A 1 80 ? 7.313 1.497 -7.811 1.00 91.81 80 PHE A O 1
ATOM 615 N N . PHE A 1 81 ? 9.484 1.176 -8.325 1.00 92.44 81 PHE A N 1
ATOM 616 C CA . PHE A 1 81 ? 9.284 0.634 -9.668 1.00 92.44 81 PHE A CA 1
ATOM 617 C C . PHE A 1 81 ? 8.701 1.654 -10.650 1.00 92.44 81 PHE A C 1
ATOM 619 O O . PHE A 1 81 ? 7.968 1.272 -11.564 1.00 92.44 81 PHE A O 1
ATOM 626 N N . CYS A 1 82 ? 9.033 2.940 -10.490 1.00 93.88 82 CYS A N 1
ATOM 627 C CA . CYS A 1 82 ? 8.419 4.041 -11.241 1.00 93.88 82 CYS A CA 1
ATOM 628 C C . CYS A 1 82 ? 8.565 3.914 -12.765 1.00 93.88 82 CYS A C 1
ATOM 630 O O . CYS A 1 82 ? 7.752 4.474 -13.492 1.00 93.88 82 CYS A O 1
ATOM 632 N N . LYS A 1 83 ? 9.514 3.110 -13.275 1.00 92.81 83 LYS A N 1
ATOM 633 C CA . LYS A 1 83 ? 9.584 2.778 -14.711 1.00 92.81 83 LYS A CA 1
ATOM 634 C C . LYS A 1 83 ? 8.302 2.139 -15.262 1.00 92.81 83 LYS A C 1
ATOM 636 O O . LYS A 1 83 ? 8.074 2.160 -16.463 1.00 92.81 83 LYS A O 1
ATOM 641 N N . ASN A 1 84 ? 7.515 1.510 -14.390 1.00 93.31 84 ASN A N 1
ATOM 642 C CA . ASN A 1 84 ? 6.283 0.807 -14.729 1.00 93.31 84 ASN A CA 1
ATOM 643 C C . ASN A 1 84 ? 5.026 1.623 -14.401 1.00 93.31 84 ASN A C 1
ATOM 645 O O . ASN A 1 84 ? 3.928 1.113 -14.665 1.00 93.31 84 ASN A O 1
ATOM 649 N N . ARG A 1 85 ? 5.184 2.830 -13.824 1.00 94.50 85 ARG A N 1
ATOM 650 C CA . ARG A 1 85 ? 4.081 3.740 -13.490 1.00 94.50 85 ARG A CA 1
ATOM 651 C C . ARG A 1 85 ? 3.209 3.925 -14.729 1.00 94.50 85 ARG A C 1
ATOM 653 O O . ARG A 1 85 ? 3.714 4.029 -15.847 1.00 94.50 85 ARG A O 1
ATOM 660 N N . ALA A 1 86 ? 1.897 3.892 -14.535 1.00 94.38 86 ALA A N 1
ATOM 661 C CA . ALA A 1 86 ? 0.966 4.112 -15.629 1.00 94.38 86 ALA A CA 1
ATOM 662 C C . ALA A 1 86 ? 1.129 5.538 -16.176 1.00 94.38 86 ALA A C 1
ATOM 664 O O . ALA A 1 86 ? 1.234 6.477 -15.397 1.00 94.38 86 ALA A O 1
ATOM 665 N N . GLU A 1 87 ? 1.119 5.706 -17.500 1.00 94.44 87 GLU A N 1
ATOM 666 C CA . GLU A 1 87 ? 1.402 7.000 -18.148 1.00 94.44 87 GLU A CA 1
ATOM 667 C C . GLU A 1 87 ? 0.431 8.117 -17.743 1.00 94.44 87 GLU A C 1
ATOM 669 O O . GLU A 1 87 ? 0.807 9.282 -17.701 1.00 94.44 87 GLU A O 1
ATOM 674 N N . TRP A 1 88 ? -0.812 7.765 -17.410 1.00 96.44 88 TRP A N 1
ATOM 675 C CA . TRP A 1 88 ? -1.821 8.724 -16.958 1.00 96.44 88 TRP A CA 1
ATOM 676 C C . TRP A 1 88 ? -1.608 9.195 -15.511 1.00 96.44 88 TRP A C 1
ATOM 678 O O . TRP A 1 88 ? -2.213 10.185 -15.104 1.00 96.44 88 TRP A O 1
ATOM 688 N N . MET A 1 89 ? -0.799 8.484 -14.718 1.00 95.56 89 MET A N 1
ATOM 689 C CA . MET A 1 89 ? -0.607 8.764 -13.299 1.00 95.56 89 MET A CA 1
ATOM 690 C C . MET A 1 89 ? 0.597 9.697 -13.105 1.00 95.56 89 MET A C 1
ATOM 692 O O . MET A 1 89 ? 1.722 9.301 -13.426 1.00 95.56 89 MET A O 1
ATOM 696 N N . PRO A 1 90 ? 0.403 10.911 -12.556 1.00 95.69 90 PRO A N 1
ATOM 697 C CA . PRO A 1 90 ? 1.515 11.796 -12.242 1.00 95.69 90 PRO A CA 1
ATOM 698 C C . PRO A 1 90 ? 2.336 11.244 -11.074 1.00 95.69 90 PRO A C 1
ATOM 700 O O . PRO A 1 90 ? 1.885 10.386 -10.312 1.00 95.69 90 PRO A O 1
ATOM 703 N N . GLU A 1 91 ? 3.548 11.762 -10.915 1.00 95.12 91 GLU A N 1
ATOM 704 C CA . GLU A 1 91 ? 4.337 11.494 -9.717 1.00 95.12 91 GLU A CA 1
ATOM 705 C C . GLU A 1 91 ? 3.766 12.245 -8.512 1.00 95.12 91 GLU A C 1
ATOM 707 O O . GLU A 1 91 ? 3.227 13.347 -8.657 1.00 95.12 91 GLU A O 1
ATOM 712 N N . ILE A 1 92 ? 3.926 11.681 -7.316 1.00 94.12 92 ILE A N 1
ATOM 713 C CA . ILE A 1 92 ? 3.576 12.385 -6.086 1.00 94.12 92 ILE A CA 1
ATOM 714 C C . ILE A 1 92 ? 4.700 13.371 -5.748 1.00 94.12 92 ILE A C 1
ATOM 716 O O . ILE A 1 92 ? 5.843 12.940 -5.543 1.00 94.12 92 ILE A O 1
ATOM 720 N N . PRO A 1 93 ? 4.402 14.683 -5.660 1.00 93.56 93 PRO A N 1
ATOM 721 C CA . PRO A 1 93 ? 5.413 15.688 -5.367 1.00 93.56 93 PRO A CA 1
ATOM 722 C C . PRO A 1 93 ? 6.078 15.457 -4.008 1.00 93.56 93 PRO A C 1
ATOM 724 O O . PRO A 1 93 ? 5.410 15.176 -3.016 1.00 93.56 93 PRO A O 1
ATOM 727 N N . GLY A 1 94 ? 7.400 15.626 -3.957 1.00 91.94 94 GLY A N 1
ATOM 728 C CA . GLY A 1 94 ? 8.166 15.585 -2.708 1.00 91.94 94 GLY A CA 1
ATOM 729 C C . GLY A 1 94 ? 8.470 14.186 -2.163 1.00 91.94 94 GLY A C 1
ATOM 730 O O . GLY A 1 94 ? 9.105 14.091 -1.115 1.00 91.94 94 GLY A O 1
ATOM 731 N N . LEU A 1 95 ? 8.069 13.112 -2.852 1.00 92.88 95 LEU A N 1
ATOM 732 C CA . LEU A 1 95 ? 8.442 11.747 -2.476 1.00 92.88 95 LEU A CA 1
ATOM 733 C C . LEU A 1 95 ? 9.701 11.276 -3.201 1.00 92.88 95 LEU A C 1
ATOM 735 O O . LEU A 1 95 ? 9.990 11.681 -4.324 1.00 92.88 95 LEU A O 1
ATOM 739 N N . PHE A 1 96 ? 10.435 10.367 -2.563 1.00 92.31 96 PHE A N 1
ATOM 740 C CA . PHE A 1 96 ? 11.526 9.654 -3.217 1.00 92.31 96 PHE A CA 1
ATOM 741 C C . PHE A 1 96 ? 10.974 8.701 -4.284 1.00 92.31 96 PHE A C 1
ATOM 743 O O . PHE A 1 96 ? 10.065 7.919 -4.002 1.00 92.31 96 PHE A O 1
ATOM 750 N N . HIS A 1 97 ? 11.534 8.724 -5.495 1.00 93.56 97 HIS A N 1
ATOM 751 C CA . HIS A 1 97 ? 11.104 7.860 -6.598 1.00 93.56 97 HIS A CA 1
ATOM 752 C C . HIS A 1 97 ? 12.230 6.929 -7.033 1.00 93.56 97 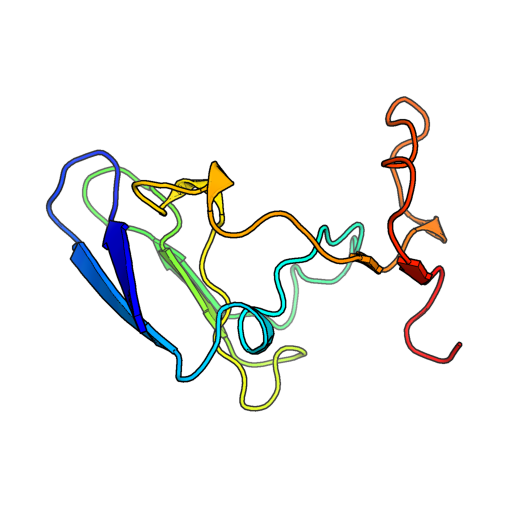HIS A C 1
ATOM 754 O O . HIS A 1 97 ? 13.253 7.368 -7.557 1.00 93.56 97 HIS A O 1
ATOM 760 N N . LYS A 1 98 ? 12.012 5.626 -6.866 1.00 92.31 98 LYS A N 1
ATOM 761 C CA . LYS A 1 98 ? 12.947 4.576 -7.275 1.00 92.31 98 LYS A CA 1
ATOM 762 C C . LYS A 1 98 ? 12.458 3.906 -8.549 1.00 92.31 98 LYS A C 1
ATOM 764 O O . LYS A 1 98 ? 11.393 3.276 -8.550 1.00 92.31 98 LYS A O 1
ATOM 769 N N . ARG A 1 99 ? 13.213 4.004 -9.648 1.00 91.00 99 A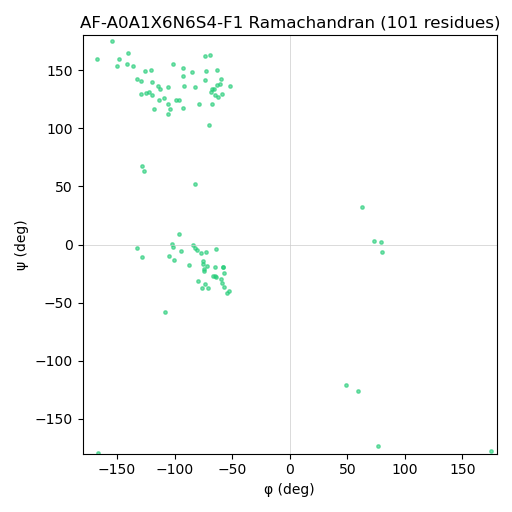RG A N 1
ATOM 770 C CA . ARG A 1 99 ? 12.766 3.452 -10.936 1.00 91.00 99 ARG A CA 1
ATOM 771 C C . ARG A 1 99 ? 12.924 1.935 -10.960 1.00 91.00 99 ARG A C 1
ATOM 773 O O . ARG A 1 99 ? 12.023 1.260 -11.464 1.00 91.00 99 ARG A O 1
ATOM 780 N N . GLU A 1 100 ? 13.991 1.397 -10.367 1.00 85.75 100 GLU A N 1
ATOM 781 C CA . GLU A 1 100 ? 14.278 -0.046 -10.277 1.00 85.75 100 GLU A CA 1
ATOM 782 C C . GLU A 1 100 ? 14.879 -0.458 -8.919 1.00 85.75 100 GLU A C 1
ATOM 784 O O . GLU A 1 100 ? 15.507 0.350 -8.254 1.00 85.75 100 GLU A O 1
ATOM 789 N N . ILE A 1 101 ? 14.741 -1.728 -8.493 1.00 73.44 101 ILE A N 1
ATOM 790 C CA . ILE A 1 101 ? 15.254 -2.204 -7.179 1.00 73.44 101 ILE A CA 1
ATOM 791 C C . ILE A 1 101 ? 16.765 -1.976 -7.019 1.00 73.44 101 ILE A C 1
ATOM 793 O O . ILE A 1 101 ? 17.213 -1.691 -5.910 1.00 73.44 101 ILE A O 1
ATOM 797 N N . LYS A 1 102 ? 17.527 -2.134 -8.108 1.00 66.69 102 LYS A N 1
ATOM 798 C CA . LYS A 1 102 ? 18.998 -2.122 -8.114 1.00 66.69 102 LYS A CA 1
ATOM 799 C C . LYS A 1 102 ? 19.622 -0.721 -8.173 1.00 66.69 102 LYS A C 1
ATOM 801 O O . LYS A 1 102 ? 20.844 -0.640 -8.204 1.00 66.69 102 LYS A O 1
ATOM 806 N N . GLU A 1 103 ? 18.808 0.331 -8.219 1.00 57.22 103 GLU A N 1
ATOM 807 C CA . GLU A 1 103 ? 19.268 1.727 -8.145 1.00 57.22 103 GLU A CA 1
ATOM 808 C C . GLU A 1 103 ? 19.582 2.173 -6.714 1.00 57.22 103 GLU A C 1
ATOM 810 O O . GLU A 1 103 ? 18.921 1.674 -5.769 1.00 57.22 103 GLU A O 1
#

Radius of gyration: 14.46 Å; Cα contacts (8 Å, |Δi|>4): 177; chains: 1; bounding box: 37×30×37 Å

InterPro domains:
  IPR006913 CENP-V/GFA domain [PF04828] (37-84)
  IPR006913 CENP-V/GFA domain [PS51891] (3-103)
  IPR011057 Mss4-like superfamily [SSF51316] (1-100)